Protein AF-A0A7R9XXI9-F1 (afdb_monomer_lite)

Organism: NCBI:txid156133

Radius of gyration: 21.26 Å; chains: 1; bounding box: 36×36×92 Å

Foldseek 3Di:
DDDDDPDPDDPPVPPDCPPDWDDQPNQTFDLNNWDDDPVCSVVLVVVLVVLQVVLVVLVLVVQVVVCVVVPDDDRDDPPDPDDDDDPPPPPVPPSFAEEEQAACTLVPSVLSCVPRNVGQAYEYEHQDPSRLVSNVVSNCVSQVVDDRYDGYHD

InterPro domains:
  IPR002905 tRNA methyltransferase, Trm1 [PF02005] (27-139)
  IPR002905 tRNA methyltransferase, Trm1 [PS51626] (20-154)
  IPR002905 tRNA methyltransferase, Trm1 [PTHR10631] (24-142)
  IPR029063 S-adenosyl-L-methionine-dependent methyltransferase superfamily [G3DSA:3.40.50.150] (10-152)
  IPR029063 S-adenosyl-L-methionine-dependent methyltransferase superfamily [SSF53335] (21-144)

Secondary structure (DSSP, 8-state):
---PPPP---------TT---EEETTEEE--TTS---GGGHHHHHHHHHHHHHHHHHHHHHHHHHHHHHTT-PPPPPP--S----------TTS-PPEEEETT-TTSHHHHHHHHTS--SEEEEEES-HHHHHHHHHHHHHH-TT-SSEEEEE-

pLDDT: mean 78.66, std 22.14, range [32.72, 97.94]

Structure (mmCIF, N/CA/C/O backbone):
data_AF-A0A7R9XXI9-F1
#
_entry.id   AF-A0A7R9XXI9-F1
#
loop_
_atom_site.group_PDB
_atom_site.id
_atom_site.type_symbol
_atom_site.label_atom_id
_atom_site.label_alt_id
_atom_site.label_comp_id
_atom_site.label_asym_id
_atom_site.label_entity_id
_atom_site.label_seq_id
_atom_site.pdbx_PDB_ins_code
_atom_site.Cartn_x
_atom_site.Cartn_y
_atom_site.Cartn_z
_atom_site.occupancy
_atom_site.B_iso_or_equiv
_atom_site.auth_seq_id
_atom_site.auth_comp_id
_atom_site.auth_asym_id
_atom_site.auth_atom_id
_atom_site.pdbx_PDB_model_num
ATOM 1 N N . ARG A 1 1 ? -1.703 -9.755 -59.748 1.00 41.91 1 ARG A N 1
ATOM 2 C CA . ARG A 1 1 ? -1.420 -8.540 -58.946 1.00 41.91 1 ARG A CA 1
ATOM 3 C C . ARG A 1 1 ? -1.856 -8.834 -57.518 1.00 41.91 1 ARG A C 1
ATOM 5 O O . ARG A 1 1 ? -3.013 -8.633 -57.190 1.00 41.91 1 ARG A O 1
ATOM 12 N N . GLY A 1 2 ? -0.966 -9.460 -56.747 1.00 39.59 2 GLY A N 1
ATOM 13 C CA . GLY A 1 2 ? -1.202 -9.795 -55.345 1.00 39.59 2 GLY A CA 1
ATOM 14 C C . GLY A 1 2 ? -0.785 -8.620 -54.474 1.00 39.59 2 GLY A C 1
ATOM 15 O O . GLY A 1 2 ? 0.357 -8.177 -54.566 1.00 39.59 2 GLY A O 1
ATOM 16 N N . ALA A 1 3 ? -1.717 -8.096 -53.686 1.00 39.25 3 ALA A N 1
ATOM 17 C CA . ALA A 1 3 ? -1.403 -7.190 -52.596 1.00 39.25 3 ALA A CA 1
ATOM 18 C C . ALA A 1 3 ? -1.061 -8.055 -51.379 1.00 39.25 3 ALA A C 1
ATOM 20 O O . ALA A 1 3 ? -1.919 -8.766 -50.860 1.00 39.25 3 ALA A O 1
ATOM 21 N N . ALA A 1 4 ? 0.208 -8.045 -50.979 1.00 38.47 4 ALA A N 1
ATOM 22 C CA . ALA A 1 4 ? 0.638 -8.625 -49.719 1.00 38.47 4 ALA A CA 1
ATOM 23 C C . ALA A 1 4 ? 0.122 -7.741 -48.572 1.00 38.47 4 ALA A C 1
ATOM 25 O O . ALA A 1 4 ? 0.420 -6.547 -48.528 1.00 38.47 4 ALA A O 1
ATOM 26 N N . GLN A 1 5 ? -0.656 -8.320 -47.657 1.00 45.00 5 GLN A N 1
ATOM 27 C CA . GLN A 1 5 ? -0.871 -7.743 -46.330 1.00 45.00 5 GLN A CA 1
ATOM 28 C C . GLN A 1 5 ? 0.461 -7.783 -45.566 1.00 45.00 5 GLN A C 1
ATOM 30 O O . GLN A 1 5 ? 1.088 -8.847 -45.543 1.00 45.00 5 GLN A O 1
ATOM 35 N N . PRO A 1 6 ? 0.912 -6.695 -44.919 1.00 40.03 6 PRO A N 1
ATOM 36 C CA . PRO A 1 6 ? 1.985 -6.817 -43.952 1.00 40.03 6 PRO A CA 1
ATOM 37 C C . PRO A 1 6 ? 1.437 -7.499 -42.693 1.00 40.03 6 PRO A C 1
ATOM 39 O O . PRO A 1 6 ? 0.330 -7.213 -42.233 1.00 40.03 6 PRO A O 1
ATOM 42 N N . ALA A 1 7 ? 2.220 -8.445 -42.180 1.00 36.59 7 ALA A N 1
ATOM 43 C CA . ALA A 1 7 ? 1.948 -9.172 -40.954 1.00 36.59 7 ALA A CA 1
ATOM 44 C C . ALA A 1 7 ? 1.738 -8.201 -39.784 1.00 36.59 7 ALA A C 1
ATOM 46 O O . ALA A 1 7 ? 2.490 -7.241 -39.624 1.00 36.59 7 ALA A O 1
ATOM 47 N N . ALA A 1 8 ? 0.726 -8.480 -38.962 1.00 39.69 8 ALA A N 1
ATOM 48 C CA . ALA A 1 8 ? 0.519 -7.826 -37.681 1.00 39.69 8 ALA A CA 1
ATOM 49 C C . ALA A 1 8 ? 1.742 -8.084 -36.786 1.00 39.69 8 ALA A C 1
ATOM 51 O O . ALA A 1 8 ? 1.874 -9.149 -36.184 1.00 39.69 8 ALA A O 1
ATOM 52 N N . SER A 1 9 ? 2.667 -7.126 -36.743 1.00 36.28 9 SER A N 1
ATOM 53 C CA . SER A 1 9 ? 3.735 -7.097 -35.753 1.00 36.28 9 SER A CA 1
ATOM 54 C C . SER A 1 9 ? 3.125 -6.745 -34.402 1.00 36.28 9 SER A C 1
ATOM 56 O O . SER A 1 9 ? 2.384 -5.769 -34.287 1.00 36.28 9 SER A O 1
ATOM 58 N N . ALA A 1 10 ? 3.435 -7.561 -33.401 1.00 37.12 10 ALA A N 1
ATOM 59 C CA . ALA A 1 10 ? 3.047 -7.384 -32.016 1.00 37.12 10 ALA A CA 1
ATOM 60 C C . ALA A 1 10 ? 3.285 -5.943 -31.535 1.00 37.12 10 ALA A C 1
ATOM 62 O O . ALA A 1 10 ? 4.420 -5.481 -31.460 1.00 37.12 10 ALA A O 1
ATOM 63 N N . VAL A 1 11 ? 2.203 -5.263 -31.166 1.00 36.06 11 VAL A N 1
ATOM 64 C CA . VAL A 1 11 ? 2.237 -4.125 -30.245 1.00 36.06 11 VAL A CA 1
ATOM 65 C C . VAL A 1 11 ? 2.487 -4.698 -28.853 1.00 36.06 11 VAL A C 1
ATOM 67 O O . VAL A 1 11 ? 1.566 -5.058 -28.125 1.00 36.06 11 VAL A O 1
ATOM 70 N N . MET A 1 12 ? 3.762 -4.887 -28.527 1.00 32.88 12 MET A N 1
ATOM 71 C CA . MET A 1 12 ? 4.203 -4.829 -27.143 1.00 32.88 12 MET A CA 1
ATOM 72 C C . MET A 1 12 ? 4.489 -3.360 -26.862 1.00 32.88 12 MET A C 1
ATOM 74 O O . MET A 1 12 ? 5.502 -2.840 -27.319 1.00 32.88 12 MET A O 1
ATOM 78 N N . ASP A 1 13 ? 3.582 -2.692 -26.152 1.00 32.72 13 ASP A N 1
ATOM 79 C CA . ASP A 1 13 ? 3.843 -1.373 -25.574 1.00 32.72 13 ASP A CA 1
ATOM 80 C C . ASP A 1 13 ? 4.879 -1.536 -24.453 1.00 32.72 13 ASP A C 1
ATOM 82 O O . ASP A 1 13 ? 4.554 -1.665 -23.271 1.00 32.72 13 ASP A O 1
ATOM 86 N N . ALA A 1 14 ? 6.142 -1.616 -24.861 1.00 40.28 14 ALA A N 1
ATOM 87 C CA . ALA A 1 14 ? 7.324 -1.583 -24.020 1.00 40.28 14 ALA A CA 1
ATOM 88 C C . ALA A 1 14 ? 7.858 -0.145 -23.973 1.00 40.28 14 ALA A C 1
ATOM 90 O O . ALA A 1 14 ? 8.959 0.123 -24.424 1.00 40.28 14 ALA A O 1
ATOM 91 N N . GLU A 1 15 ? 7.070 0.795 -23.457 1.00 42.09 15 GLU A N 1
ATOM 92 C CA . GLU A 1 15 ? 7.468 2.206 -23.358 1.00 42.09 15 GLU A CA 1
ATOM 93 C C . GLU A 1 15 ? 7.108 2.736 -21.963 1.00 42.09 15 GLU A C 1
ATOM 95 O O . GLU A 1 15 ? 6.096 3.406 -21.799 1.00 42.09 15 GLU A O 1
ATOM 100 N N . ASP A 1 16 ? 7.892 2.341 -20.947 1.00 45.78 16 ASP A N 1
ATOM 101 C CA . ASP A 1 16 ? 8.186 3.166 -19.748 1.00 45.78 16 ASP A CA 1
ATOM 102 C C . ASP A 1 16 ? 9.323 2.578 -18.875 1.00 45.78 16 ASP A C 1
ATOM 104 O O . ASP A 1 16 ? 9.39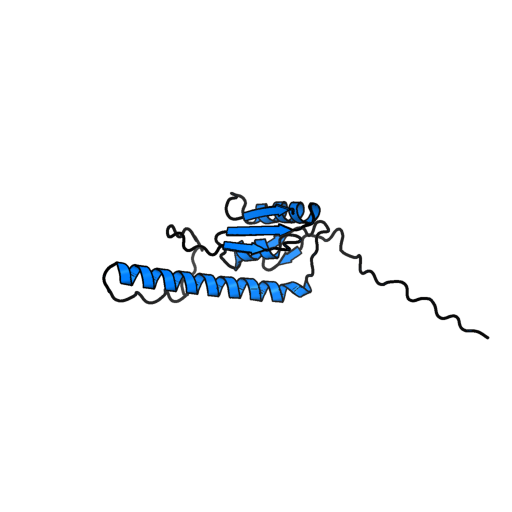1 2.791 -17.664 1.00 45.78 16 ASP A O 1
ATOM 108 N N . ALA A 1 17 ? 10.227 1.776 -19.448 1.00 41.75 17 ALA A N 1
ATOM 109 C CA . ALA A 1 17 ? 11.367 1.227 -18.710 1.00 41.75 17 ALA A CA 1
ATOM 110 C C . ALA A 1 17 ? 12.470 2.298 -18.600 1.00 41.75 17 ALA A C 1
ATOM 112 O O . ALA A 1 17 ? 13.448 2.283 -19.340 1.00 41.75 17 ALA A O 1
ATOM 113 N N . GLY A 1 18 ? 12.256 3.275 -17.717 1.00 48.00 18 GLY A N 1
ATOM 114 C CA . GLY A 1 18 ? 13.143 4.429 -17.500 1.00 48.00 18 GLY A CA 1
ATOM 115 C C . GLY A 1 18 ? 12.403 5.745 -17.226 1.00 48.00 18 GLY A C 1
ATOM 116 O O . GLY A 1 18 ? 12.928 6.818 -17.516 1.00 48.00 18 GLY A O 1
ATOM 117 N N . THR A 1 19 ? 11.151 5.658 -16.765 1.00 58.16 19 THR A N 1
ATOM 118 C CA . THR A 1 19 ? 10.223 6.757 -16.462 1.00 58.16 19 THR A CA 1
ATOM 119 C C . THR A 1 19 ? 10.778 7.764 -15.453 1.00 58.16 19 THR A C 1
ATOM 121 O O . THR A 1 19 ? 11.163 7.334 -14.371 1.00 58.16 19 THR A O 1
ATOM 124 N N . ALA A 1 20 ? 10.784 9.075 -15.713 1.00 67.88 20 ALA A N 1
ATOM 125 C CA . ALA A 1 20 ? 10.869 10.088 -14.654 1.00 67.88 20 ALA A CA 1
ATOM 126 C C . ALA A 1 20 ? 9.966 9.721 -13.448 1.00 67.88 20 ALA A C 1
ATOM 128 O O . ALA A 1 20 ? 8.908 9.117 -13.654 1.00 67.88 20 ALA A O 1
ATOM 129 N N . PRO A 1 21 ? 10.338 10.092 -12.206 1.00 85.00 21 PRO A N 1
ATOM 130 C CA . PRO A 1 21 ? 9.582 9.700 -11.022 1.00 85.00 21 PRO A CA 1
ATOM 131 C C . PRO A 1 21 ? 8.108 10.096 -11.157 1.00 85.00 21 PRO A C 1
ATOM 133 O O . PRO A 1 21 ? 7.777 11.217 -11.554 1.00 85.00 21 PRO A O 1
ATOM 136 N N . ALA A 1 22 ? 7.220 9.160 -10.837 1.00 89.50 22 ALA A N 1
ATOM 137 C CA . ALA A 1 22 ? 5.788 9.394 -10.852 1.00 89.50 22 ALA A CA 1
ATOM 138 C C . ALA A 1 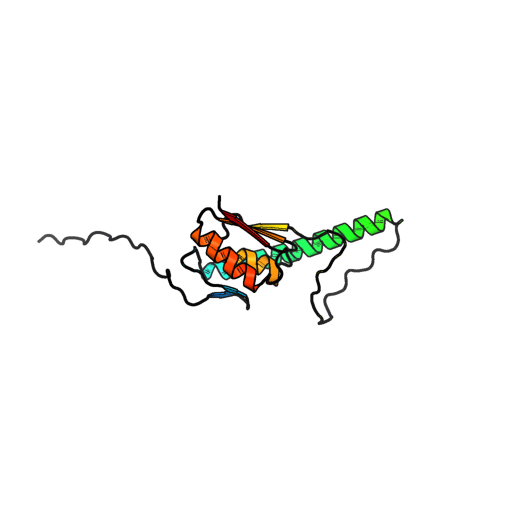22 ? 5.384 10.169 -9.592 1.00 89.50 22 ALA A C 1
ATOM 140 O O . ALA A 1 22 ? 5.852 9.868 -8.497 1.00 89.50 22 ALA A O 1
ATOM 141 N N . ASP A 1 23 ? 4.490 11.145 -9.745 1.00 93.44 23 ASP A N 1
ATOM 142 C CA . ASP A 1 23 ? 3.839 11.841 -8.632 1.00 93.44 23 ASP A CA 1
ATOM 143 C C . ASP A 1 23 ? 2.360 11.466 -8.605 1.00 93.44 23 ASP A C 1
ATOM 145 O O . ASP A 1 23 ? 1.616 11.690 -9.572 1.00 93.44 23 ASP A O 1
ATOM 149 N N . GLU A 1 24 ? 1.932 10.914 -7.473 1.00 92.88 24 GLU A N 1
ATOM 150 C CA . GLU A 1 24 ? 0.528 10.733 -7.165 1.00 92.88 24 GLU A CA 1
ATOM 151 C C . GLU A 1 24 ? 0.136 11.431 -5.874 1.00 92.88 24 GLU A C 1
ATOM 153 O O . GLU A 1 24 ? 0.389 10.932 -4.780 1.00 92.88 24 GLU A O 1
ATOM 158 N N . ARG A 1 25 ? -0.585 12.551 -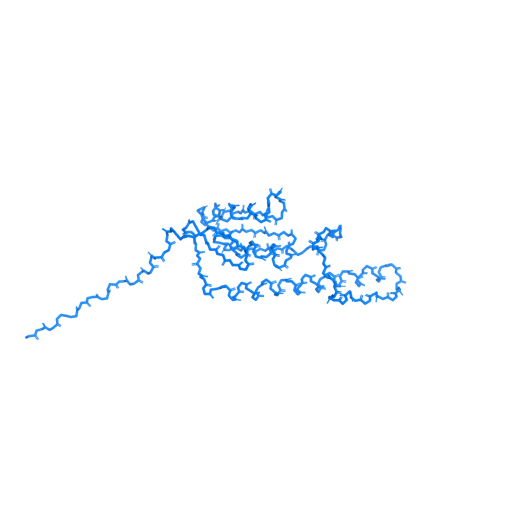6.009 1.00 92.56 25 ARG A N 1
ATOM 159 C CA . ARG A 1 25 ? -1.156 13.293 -4.871 1.00 92.56 25 ARG A CA 1
ATOM 160 C C . ARG A 1 25 ? -0.084 13.729 -3.856 1.00 92.56 25 ARG A C 1
ATOM 162 O O . ARG A 1 25 ? -0.372 13.817 -2.664 1.00 92.56 25 ARG A O 1
ATOM 169 N N . GLY A 1 26 ? 1.128 14.027 -4.330 1.00 92.00 26 GLY A N 1
ATOM 170 C CA . GLY A 1 26 ? 2.266 14.420 -3.501 1.00 92.00 26 GLY A CA 1
ATOM 171 C C . GLY A 1 26 ? 3.115 13.248 -3.002 1.00 92.00 26 GLY A C 1
ATOM 172 O O . GLY A 1 26 ? 4.098 13.482 -2.303 1.00 92.00 26 GLY A O 1
ATOM 173 N N . VAL A 1 27 ? 2.770 12.002 -3.351 1.00 93.31 27 VAL A N 1
ATOM 174 C CA . VAL A 1 27 ? 3.637 10.833 -3.152 1.00 93.31 27 VAL A CA 1
ATOM 175 C C . VAL A 1 27 ? 4.448 10.624 -4.422 1.00 93.31 27 VAL A C 1
ATOM 177 O O . VAL A 1 27 ? 3.905 10.225 -5.453 1.00 93.31 27 VAL A O 1
ATOM 180 N N . VAL A 1 28 ? 5.747 10.895 -4.332 1.00 93.50 28 VAL A N 1
ATOM 181 C CA . VAL A 1 28 ? 6.696 10.711 -5.432 1.00 93.50 28 VAL A CA 1
ATOM 182 C C . VAL A 1 28 ? 7.356 9.342 -5.305 1.00 93.50 28 VAL A C 1
ATOM 184 O O . VAL A 1 28 ? 7.823 8.989 -4.224 1.00 93.50 28 VAL A O 1
ATOM 187 N N . PHE A 1 29 ? 7.397 8.573 -6.389 1.00 91.81 29 PHE A N 1
ATOM 188 C CA . PHE A 1 29 ? 8.037 7.258 -6.417 1.00 91.81 29 PHE A CA 1
ATOM 189 C C . PHE A 1 29 ? 8.665 6.958 -7.778 1.00 91.81 29 PHE A C 1
ATOM 191 O O . PHE A 1 29 ? 8.163 7.370 -8.824 1.00 91.81 29 PHE A O 1
ATOM 198 N N . ASP A 1 30 ? 9.765 6.215 -7.760 1.00 92.19 30 ASP A N 1
ATOM 199 C CA . ASP A 1 30 ? 10.429 5.725 -8.963 1.00 92.19 30 ASP A CA 1
ATOM 200 C C . ASP A 1 30 ? 9.765 4.421 -9.425 1.00 92.19 30 ASP A C 1
ATOM 202 O O . ASP A 1 30 ? 9.559 3.498 -8.632 1.00 92.19 30 ASP A O 1
ATOM 206 N N . THR A 1 31 ? 9.395 4.328 -10.701 1.00 88.69 31 THR A N 1
ATOM 207 C CA . THR A 1 31 ? 8.863 3.074 -11.243 1.00 88.69 31 THR A CA 1
ATOM 208 C C . THR A 1 31 ? 9.966 2.036 -11.387 1.00 88.69 31 THR A C 1
ATOM 210 O O . THR A 1 31 ? 9.670 0.855 -11.249 1.00 88.69 31 THR A O 1
ATOM 213 N N . ALA A 1 32 ? 11.221 2.450 -11.607 1.00 85.69 32 ALA A N 1
ATOM 214 C CA . ALA A 1 32 ? 12.411 1.607 -11.720 1.00 85.69 32 ALA A CA 1
ATOM 215 C C . ALA A 1 32 ? 12.209 0.365 -12.617 1.00 85.69 32 ALA A C 1
ATOM 217 O O . ALA A 1 32 ? 12.733 -0.714 -12.349 1.00 85.69 32 ALA A O 1
ATOM 218 N N . GLY A 1 33 ? 11.397 0.501 -13.673 1.00 81.50 33 GLY A N 1
ATOM 219 C CA . GLY A 1 33 ? 11.023 -0.597 -14.574 1.00 81.50 33 GLY A CA 1
ATOM 220 C C . GLY A 1 33 ? 10.024 -1.614 -13.997 1.00 81.50 33 GLY A C 1
ATOM 221 O O . GLY A 1 33 ? 9.624 -2.538 -14.705 1.00 81.50 33 GLY A O 1
ATOM 222 N N . ALA A 1 34 ? 9.586 -1.455 -12.747 1.00 87.69 34 ALA A N 1
ATOM 223 C CA . ALA A 1 34 ? 8.486 -2.208 -12.159 1.00 87.69 34 ALA A CA 1
ATOM 224 C C . ALA A 1 34 ? 7.130 -1.750 -12.723 1.00 87.69 34 ALA A C 1
ATOM 226 O O . ALA A 1 34 ? 6.964 -0.628 -13.204 1.00 87.69 34 ALA A O 1
ATOM 227 N N . PHE A 1 35 ? 6.129 -2.631 -12.646 1.00 84.06 35 PHE A N 1
ATOM 228 C CA . PHE A 1 35 ? 4.809 -2.376 -13.217 1.00 84.06 35 PHE A CA 1
ATOM 229 C C . PHE A 1 35 ? 4.157 -1.113 -12.631 1.00 84.06 35 PHE A C 1
ATOM 231 O O . PHE A 1 35 ? 3.876 -1.031 -11.432 1.00 84.06 35 PHE A O 1
ATOM 238 N N . TYR A 1 36 ? 3.843 -0.160 -13.508 1.00 88.69 36 TYR A N 1
ATOM 239 C CA . TYR A 1 36 ? 3.119 1.061 -13.186 1.00 88.69 36 TYR A CA 1
ATOM 240 C C . TYR A 1 36 ? 2.173 1.451 -14.331 1.00 88.69 36 TYR A C 1
ATOM 242 O O . TYR A 1 36 ? 2.495 1.317 -15.508 1.00 88.69 36 TYR A O 1
ATOM 250 N N . ARG A 1 37 ? 0.972 1.924 -13.979 1.00 91.06 37 ARG A N 1
ATOM 251 C CA . ARG A 1 37 ? -0.033 2.461 -14.911 1.00 91.06 37 ARG A CA 1
ATOM 252 C C . ARG A 1 37 ? -0.633 3.714 -14.289 1.00 91.06 37 ARG A C 1
ATOM 254 O O . ARG A 1 37 ? -1.241 3.625 -13.211 1.00 91.06 37 ARG A O 1
ATOM 261 N N . ARG A 1 38 ? -0.485 4.866 -14.942 1.00 90.75 38 ARG A N 1
ATOM 262 C CA . ARG A 1 38 ? -0.970 6.157 -14.428 1.00 90.75 38 ARG A CA 1
ATOM 263 C C . ARG A 1 38 ? -2.492 6.206 -14.358 1.00 90.75 38 ARG A C 1
ATOM 265 O O . ARG A 1 38 ? -3.056 6.717 -13.399 1.00 90.75 38 ARG A O 1
ATOM 272 N N . GLU A 1 39 ? -3.163 5.583 -15.316 1.00 92.62 39 GLU A N 1
ATOM 273 C CA . GLU A 1 39 ? -4.623 5.519 -15.438 1.00 92.62 39 GLU A CA 1
ATOM 274 C C . GLU A 1 39 ? -5.262 4.833 -14.224 1.00 92.62 39 GLU A C 1
ATOM 276 O O . GLU A 1 39 ? -6.389 5.132 -13.837 1.00 92.62 39 GLU A O 1
ATOM 281 N N . SER A 1 40 ? -4.513 3.941 -13.568 1.00 92.00 40 SER A N 1
ATOM 282 C CA . SER A 1 40 ? -4.950 3.263 -12.347 1.00 92.00 40 SER A CA 1
ATOM 283 C C . SER A 1 40 ? -4.932 4.163 -11.100 1.00 92.00 40 SER A C 1
ATOM 285 O O . SER A 1 40 ? -5.333 3.704 -10.030 1.00 92.00 40 SER A O 1
ATOM 287 N N . MET A 1 41 ? -4.516 5.434 -11.202 1.00 92.62 41 MET A N 1
ATOM 288 C CA . MET A 1 41 ? -4.470 6.385 -10.081 1.00 92.62 41 MET A CA 1
ATOM 289 C C . MET A 1 41 ? -5.839 6.533 -9.412 1.00 92.62 41 MET A C 1
ATOM 291 O O . MET A 1 41 ? -5.925 6.500 -8.188 1.00 92.62 41 MET A O 1
ATOM 295 N N . TYR A 1 42 ? -6.921 6.606 -10.192 1.00 94.94 42 TYR A N 1
ATOM 296 C CA . TYR A 1 42 ? -8.278 6.711 -9.647 1.00 94.94 42 TYR A CA 1
ATOM 297 C C . TYR A 1 42 ? -8.679 5.479 -8.824 1.00 94.94 42 TYR A C 1
ATOM 299 O O . TYR A 1 42 ? -9.308 5.607 -7.775 1.00 94.94 42 TYR A O 1
ATOM 307 N N . GLY A 1 43 ? -8.263 4.283 -9.254 1.00 95.81 43 GLY A N 1
ATOM 308 C CA . GLY A 1 43 ? -8.461 3.057 -8.478 1.00 95.81 43 GLY A CA 1
ATOM 309 C C . GLY A 1 43 ? -7.713 3.102 -7.143 1.00 95.81 43 GLY A C 1
ATOM 310 O O . GLY A 1 43 ? -8.240 2.678 -6.116 1.00 95.81 43 GLY A O 1
ATOM 311 N N . ARG A 1 44 ? -6.513 3.693 -7.129 1.00 95.31 44 ARG A N 1
ATOM 312 C CA . ARG A 1 44 ? -5.730 3.905 -5.903 1.00 95.31 44 ARG A CA 1
ATOM 313 C C . ARG A 1 44 ? -6.317 4.999 -5.008 1.00 95.31 44 ARG A C 1
ATOM 315 O O . ARG A 1 44 ? -6.215 4.887 -3.785 1.00 95.31 44 ARG A O 1
ATOM 322 N N . ASP A 1 45 ? -6.926 6.038 -5.583 1.00 96.00 45 ASP A N 1
ATOM 323 C CA . ASP A 1 45 ? -7.716 7.059 -4.869 1.00 96.00 45 ASP A CA 1
ATOM 324 C C . ASP A 1 45 ? -8.876 6.419 -4.121 1.00 96.00 45 ASP A C 1
ATOM 326 O O . ASP A 1 45 ? -8.988 6.599 -2.906 1.00 96.00 45 ASP A O 1
ATOM 330 N N . LEU A 1 46 ? -9.657 5.587 -4.807 1.00 97.81 46 LEU A N 1
ATOM 331 C CA . LEU A 1 46 ? -10.750 4.866 -4.174 1.00 97.81 46 LEU A CA 1
ATOM 332 C C . LEU A 1 46 ? -10.246 3.923 -3.074 1.00 97.81 46 LEU A C 1
ATOM 334 O O . LEU A 1 46 ? -10.768 3.961 -1.966 1.00 97.81 46 LEU A O 1
ATOM 338 N N . ALA A 1 47 ? -9.195 3.140 -3.334 1.00 96.56 47 ALA A N 1
ATOM 339 C CA . ALA A 1 47 ? -8.649 2.209 -2.347 1.00 96.56 47 ALA A CA 1
ATOM 340 C C . ALA A 1 47 ? -8.150 2.917 -1.073 1.00 96.56 47 ALA A C 1
ATOM 342 O O . ALA A 1 47 ? -8.423 2.457 0.035 1.00 96.56 47 ALA A O 1
ATOM 343 N N . ALA A 1 48 ? -7.462 4.057 -1.212 1.00 96.06 48 ALA A N 1
ATOM 344 C CA . ALA A 1 48 ? -7.008 4.845 -0.067 1.00 96.06 48 ALA A CA 1
ATOM 345 C C . ALA A 1 48 ? -8.185 5.433 0.730 1.00 96.06 48 ALA A C 1
ATOM 347 O O . ALA A 1 48 ? -8.181 5.373 1.959 1.00 96.06 48 ALA A O 1
ATOM 348 N N . LEU A 1 49 ? -9.214 5.948 0.048 1.00 97.25 49 LEU A N 1
ATOM 349 C CA . LEU A 1 49 ? -10.416 6.459 0.707 1.00 97.25 49 LEU A CA 1
ATOM 350 C C . LEU A 1 49 ? -11.175 5.348 1.446 1.00 97.25 49 LEU A C 1
ATOM 352 O O . LEU A 1 49 ? -11.545 5.524 2.605 1.00 97.25 49 LEU A O 1
ATOM 356 N N . THR A 1 50 ? -11.369 4.192 0.808 1.00 97.75 50 THR A N 1
ATOM 357 C CA . THR A 1 50 ? -12.024 3.031 1.425 1.00 97.75 50 THR A CA 1
ATOM 358 C C . THR A 1 50 ? -11.261 2.556 2.656 1.00 97.75 50 THR A C 1
ATOM 360 O O . THR A 1 50 ? -11.873 2.296 3.690 1.00 97.75 50 THR A O 1
ATOM 363 N N . LEU A 1 51 ? -9.930 2.493 2.581 1.00 96.56 51 LEU A N 1
ATOM 364 C CA . LEU A 1 51 ? -9.094 2.152 3.727 1.00 96.56 51 LEU A CA 1
ATOM 365 C C . LEU A 1 51 ? -9.267 3.155 4.872 1.00 96.56 51 LEU A C 1
ATOM 367 O O . LEU A 1 51 ? -9.407 2.742 6.023 1.00 96.56 51 LEU A O 1
ATOM 371 N N . ARG A 1 52 ? -9.323 4.455 4.564 1.00 95.56 52 ARG A N 1
ATOM 372 C CA . ARG A 1 52 ? -9.526 5.491 5.576 1.00 95.56 52 ARG A CA 1
ATOM 373 C C . ARG A 1 52 ? -10.878 5.353 6.274 1.00 95.56 52 ARG A C 1
ATOM 375 O O . ARG A 1 52 ? -10.930 5.346 7.500 1.00 95.56 52 ARG A O 1
ATOM 382 N N . MET A 1 53 ? -11.951 5.175 5.504 1.00 96.00 53 MET A N 1
ATOM 383 C CA . MET A 1 53 ? -13.288 4.925 6.051 1.00 96.00 53 MET A CA 1
ATOM 384 C C . MET A 1 53 ? -13.301 3.674 6.935 1.00 96.00 53 MET A C 1
ATOM 386 O O . MET A 1 53 ? -13.831 3.706 8.042 1.00 96.00 53 MET A O 1
ATOM 390 N N . HIS A 1 54 ? -12.662 2.591 6.483 1.00 93.94 54 HIS A N 1
ATOM 391 C CA . HIS A 1 54 ? -12.561 1.353 7.250 1.00 93.94 54 HIS A CA 1
ATOM 392 C C . HIS A 1 54 ? -11.806 1.546 8.573 1.00 93.94 54 HIS A C 1
ATOM 394 O O . HIS A 1 54 ? -12.244 1.056 9.615 1.00 93.94 54 HIS A O 1
ATOM 400 N N . ALA A 1 55 ? -10.688 2.275 8.554 1.00 89.25 55 ALA A N 1
ATOM 401 C CA . ALA A 1 55 ? -9.930 2.593 9.758 1.00 89.25 55 ALA A CA 1
ATOM 402 C C . ALA A 1 55 ? -10.765 3.419 10.752 1.00 89.25 55 ALA A C 1
ATOM 404 O O . ALA A 1 55 ? -10.804 3.091 11.940 1.00 89.25 55 ALA A O 1
ATOM 405 N N . ASP A 1 56 ? -11.496 4.426 10.267 1.00 89.81 56 ASP A N 1
ATOM 406 C CA . ASP A 1 56 ? -12.370 5.264 11.092 1.00 89.81 56 ASP A CA 1
ATOM 407 C C . ASP A 1 56 ? -13.523 4.449 11.711 1.00 89.81 56 ASP A C 1
ATOM 409 O O . ASP A 1 56 ? -13.828 4.591 12.903 1.00 89.81 56 ASP A O 1
ATOM 413 N N . GLU A 1 57 ? -14.129 3.541 10.938 1.00 91.69 57 GLU A N 1
ATOM 414 C CA . GLU A 1 57 ? -15.163 2.619 11.417 1.00 91.69 57 GLU A CA 1
ATOM 415 C C . GLU A 1 57 ? -14.634 1.662 12.489 1.00 91.69 57 GLU A C 1
ATOM 417 O O . GLU A 1 57 ? -15.268 1.512 13.540 1.00 91.69 57 GLU A O 1
ATOM 422 N N . ARG A 1 58 ? -13.457 1.053 12.281 1.00 88.81 58 ARG A N 1
ATOM 423 C CA . ARG A 1 58 ? -12.840 0.171 13.285 1.00 88.81 58 ARG A CA 1
ATOM 424 C C . ARG A 1 58 ? -12.493 0.921 14.560 1.00 88.81 58 ARG A C 1
ATOM 426 O O . ARG A 1 58 ? -12.796 0.431 15.646 1.00 88.81 58 ARG A O 1
ATOM 433 N N . ALA A 1 59 ? -11.933 2.122 14.444 1.00 86.50 59 ALA A N 1
ATOM 434 C CA . ALA A 1 59 ? -11.613 2.950 15.598 1.00 86.50 59 ALA A CA 1
ATOM 435 C C . ALA A 1 59 ? -12.880 3.334 16.383 1.00 86.50 59 ALA A C 1
ATOM 437 O O . ALA A 1 59 ? -12.885 3.312 17.615 1.00 86.50 59 ALA A O 1
ATOM 438 N N . ARG A 1 60 ? -13.988 3.644 15.694 1.00 86.19 60 ARG A N 1
ATOM 439 C CA . ARG A 1 60 ? -15.286 3.897 16.339 1.00 86.19 60 ARG A CA 1
ATOM 440 C C . ARG A 1 60 ? -15.816 2.654 17.051 1.00 86.19 60 ARG A C 1
ATOM 442 O O . ARG A 1 60 ? -16.269 2.764 18.188 1.00 86.19 60 ARG A O 1
ATOM 449 N N . ALA A 1 61 ? -15.753 1.490 16.409 1.00 86.06 61 ALA A N 1
ATOM 450 C CA . ALA A 1 61 ? -16.186 0.233 17.009 1.00 86.06 61 ALA A CA 1
ATOM 451 C C . ALA A 1 61 ? -15.372 -0.109 18.268 1.00 86.06 61 ALA A C 1
ATOM 453 O O . ALA A 1 61 ? -15.964 -0.467 19.286 1.00 86.06 61 ALA A O 1
ATOM 454 N N . ALA A 1 62 ? -14.048 0.081 18.228 1.00 84.69 62 ALA A N 1
ATOM 455 C CA . ALA A 1 62 ? -13.162 -0.121 19.372 1.00 84.69 62 ALA A CA 1
ATOM 456 C C . ALA A 1 62 ? -13.523 0.803 20.545 1.00 84.69 62 ALA A C 1
ATOM 458 O O . ALA A 1 62 ? -13.722 0.322 21.656 1.00 84.69 62 ALA A O 1
ATOM 459 N N . ARG A 1 63 ? -13.736 2.106 20.299 1.00 84.12 63 ARG A N 1
ATOM 460 C CA . ARG A 1 63 ? -14.180 3.052 21.344 1.00 84.12 63 ARG A CA 1
ATOM 461 C C . ARG A 1 63 ? -15.509 2.646 21.980 1.00 84.12 63 ARG A C 1
ATOM 463 O O . ARG A 1 63 ? -15.642 2.679 23.199 1.00 84.12 63 ARG A O 1
ATOM 470 N N . CYS A 1 64 ? -16.486 2.227 21.174 1.00 75.69 64 CYS A N 1
ATOM 471 C CA . CYS A 1 64 ? -17.767 1.738 21.685 1.00 75.69 64 CYS A CA 1
ATOM 472 C C . CYS A 1 64 ? -17.630 0.433 22.487 1.00 75.69 64 CYS A C 1
ATOM 474 O O . CYS A 1 64 ? -18.461 0.165 23.351 1.00 75.69 64 CYS A O 1
ATOM 476 N N . ALA A 1 65 ? -16.643 -0.411 22.178 1.00 80.00 65 ALA A N 1
ATOM 477 C CA . ALA A 1 65 ? -16.364 -1.617 22.949 1.00 80.00 65 ALA A CA 1
ATOM 478 C C . ALA A 1 65 ? -15.733 -1.264 24.305 1.00 80.00 65 ALA A C 1
ATOM 480 O O . ALA A 1 65 ? -16.230 -1.720 25.332 1.00 80.00 65 ALA A O 1
ATOM 481 N N . SER A 1 66 ? -14.730 -0.381 24.323 1.00 77.31 66 SER A N 1
ATOM 482 C CA . SER A 1 66 ? -14.093 0.088 25.559 1.00 77.31 66 SER A CA 1
ATOM 483 C C . SER A 1 66 ? -15.080 0.811 26.482 1.00 77.31 66 SER A C 1
ATOM 485 O O . SER A 1 66 ? -15.153 0.494 27.662 1.00 77.31 66 SER A O 1
ATOM 487 N N . ALA A 1 67 ? -15.934 1.697 25.952 1.00 77.81 67 ALA A N 1
ATOM 488 C CA . ALA A 1 67 ? -16.953 2.395 26.749 1.00 77.81 67 ALA A CA 1
ATOM 489 C C . ALA A 1 67 ? -17.985 1.445 27.392 1.00 77.81 67 ALA A C 1
ATOM 491 O O . ALA A 1 67 ? -18.519 1.725 28.466 1.00 77.81 67 ALA A O 1
ATOM 492 N N . ARG A 1 68 ? -18.267 0.300 26.753 1.00 74.00 68 ARG A N 1
ATOM 493 C CA . ARG A 1 68 ? -19.120 -0.747 27.338 1.00 74.00 68 ARG A CA 1
ATOM 494 C C . ARG A 1 68 ? -18.402 -1.533 28.431 1.00 74.00 68 ARG A C 1
ATOM 496 O O . ARG A 1 68 ? -19.052 -1.910 29.400 1.00 74.00 68 ARG A O 1
ATOM 503 N N . ALA A 1 69 ? -17.101 -1.775 28.278 1.00 75.31 69 ALA A N 1
ATOM 504 C CA . ALA A 1 69 ? -16.293 -2.452 29.289 1.00 75.31 69 ALA A CA 1
ATOM 505 C C . ALA A 1 69 ? -16.148 -1.608 30.571 1.00 75.31 69 ALA A C 1
ATOM 507 O O . ALA A 1 69 ? -16.215 -2.155 31.665 1.00 75.31 69 ALA A O 1
ATOM 508 N N . GLU A 1 70 ? -16.048 -0.283 30.434 1.00 74.69 70 GLU A N 1
ATOM 509 C CA . GLU A 1 70 ? -15.890 0.682 31.538 1.00 74.69 70 GLU A CA 1
ATOM 510 C C . GLU A 1 70 ? -17.218 1.080 32.231 1.00 74.69 70 GLU A C 1
ATOM 512 O O . GLU A 1 70 ? -17.250 2.006 33.037 1.00 74.69 70 GLU A O 1
ATOM 517 N N . GLY A 1 71 ? -18.338 0.398 31.951 1.00 60.91 71 GLY A N 1
ATOM 518 C CA . GLY A 1 71 ? -19.582 0.598 32.708 1.00 60.91 71 GLY A CA 1
ATOM 519 C C . GLY A 1 71 ? -20.514 1.714 32.215 1.00 60.91 71 GLY A C 1
ATOM 520 O O . GLY A 1 71 ? -21.150 2.378 33.027 1.00 60.91 71 GLY A O 1
ATOM 521 N N . GLY A 1 72 ? -20.674 1.878 30.896 1.00 55.94 72 GLY A N 1
ATOM 522 C CA . GLY A 1 72 ? -21.903 2.442 30.313 1.00 55.94 72 GLY A CA 1
ATOM 523 C C . GLY A 1 72 ? -22.159 3.931 30.574 1.00 55.94 72 GLY A C 1
ATOM 524 O O . GLY A 1 72 ? -23.287 4.315 30.871 1.00 55.94 72 GLY A O 1
ATOM 525 N N . GLY A 1 73 ? -21.131 4.770 30.445 1.00 61.59 73 GLY A N 1
ATOM 526 C CA . GLY A 1 73 ? -21.300 6.216 30.275 1.00 61.59 73 GLY A CA 1
ATOM 527 C C . GLY A 1 73 ? -21.631 6.592 28.825 1.00 61.59 73 GLY A C 1
ATOM 528 O O . GLY A 1 73 ? -21.343 5.830 27.900 1.00 61.59 73 GLY A O 1
ATOM 529 N N . ASP A 1 74 ? -22.239 7.766 28.636 1.00 62.69 74 ASP A N 1
ATOM 530 C CA . ASP A 1 74 ? -22.592 8.338 27.329 1.00 62.69 74 ASP A CA 1
ATOM 531 C C . ASP A 1 74 ? -21.387 8.292 26.368 1.00 62.69 74 ASP A C 1
ATOM 533 O O . ASP A 1 74 ? -20.292 8.751 26.705 1.00 62.69 74 ASP A O 1
ATOM 537 N N . VAL A 1 75 ? -21.554 7.675 25.192 1.00 61.03 75 VAL A N 1
ATOM 538 C CA . VAL A 1 75 ? -20.455 7.550 24.223 1.00 61.03 75 VAL A CA 1
ATOM 539 C C . VAL A 1 75 ? -20.206 8.943 23.649 1.00 61.03 75 VAL A C 1
ATOM 541 O O . VAL A 1 75 ? -21.109 9.481 23.004 1.00 61.03 75 VAL A O 1
ATOM 544 N N . PRO A 1 76 ? -19.010 9.538 23.819 1.00 59.06 76 PRO A N 1
ATOM 545 C CA . PRO A 1 76 ? -18.749 10.859 23.275 1.00 59.06 76 PRO A CA 1
ATOM 546 C C . PRO A 1 76 ? -18.952 10.834 21.758 1.00 59.06 76 PRO A C 1
ATOM 548 O O . PRO A 1 76 ? -18.467 9.933 21.061 1.00 59.06 76 PRO A O 1
ATOM 551 N N . ALA A 1 77 ? -19.700 11.819 21.254 1.00 55.03 77 ALA A N 1
ATOM 552 C CA . ALA A 1 77 ? -19.912 12.007 19.826 1.00 55.03 77 ALA A CA 1
ATOM 553 C C . ALA A 1 77 ? -18.556 12.013 19.095 1.00 55.03 77 ALA A C 1
ATOM 555 O O . ALA A 1 77 ? -17.565 12.508 19.647 1.00 55.03 77 ALA A O 1
ATOM 556 N N . PRO A 1 78 ? -18.471 11.456 17.871 1.00 55.25 78 PRO A N 1
ATOM 557 C CA . PRO A 1 78 ? -17.230 11.518 17.114 1.00 55.25 78 PRO A CA 1
ATOM 558 C C . PRO A 1 78 ? -16.795 12.985 16.986 1.00 55.25 78 PRO A C 1
ATOM 560 O O . PRO A 1 78 ? -17.663 13.845 16.800 1.00 55.25 78 PRO A O 1
ATOM 563 N N . PRO A 1 79 ? -15.486 13.294 17.067 1.00 53.00 79 PRO A N 1
ATOM 564 C CA . PRO A 1 79 ? -15.025 14.638 16.770 1.00 53.00 79 PRO A CA 1
ATOM 565 C C . PRO A 1 79 ? -15.464 14.958 15.342 1.00 53.00 79 PRO A C 1
ATOM 567 O O . PRO A 1 79 ? -15.041 14.306 14.385 1.00 53.00 79 PRO A O 1
ATOM 570 N N . VAL A 1 80 ? -16.382 15.914 15.207 1.00 47.88 80 VAL A N 1
ATOM 571 C CA . VAL A 1 80 ? -16.777 16.439 13.904 1.00 47.88 80 VAL A CA 1
ATOM 572 C C . VAL A 1 80 ? -15.516 16.999 13.255 1.00 47.88 80 VAL A C 1
ATOM 574 O O . VAL A 1 80 ? -14.822 17.829 13.841 1.00 47.88 80 VAL A O 1
ATOM 577 N N . ALA A 1 81 ? -15.166 16.460 12.088 1.00 46.88 81 ALA A N 1
ATOM 578 C CA . ALA A 1 81 ? -13.970 16.827 11.346 1.00 46.88 81 ALA A CA 1
ATOM 579 C C . ALA A 1 81 ? -14.027 18.321 10.996 1.00 46.88 81 ALA A C 1
ATOM 581 O O . ALA A 1 81 ? -14.690 18.734 10.049 1.00 46.88 81 ALA A O 1
ATOM 582 N N . GLY A 1 82 ? -13.371 19.131 11.819 1.00 42.66 82 GLY A N 1
ATOM 583 C CA . GLY A 1 82 ? -13.453 20.584 11.771 1.00 42.66 82 GLY A CA 1
ATOM 584 C C . GLY A 1 82 ? -12.395 21.235 12.652 1.00 42.66 82 GLY A C 1
ATOM 585 O O . GLY A 1 82 ? -12.697 22.164 13.386 1.00 42.66 82 GLY A O 1
ATOM 586 N N . ALA A 1 83 ? -11.162 20.730 12.623 1.00 39.16 83 ALA A N 1
ATOM 587 C CA . ALA A 1 83 ? -10.007 21.447 13.149 1.00 39.16 83 ALA A CA 1
ATOM 588 C C . ALA A 1 83 ? -8.752 20.991 12.399 1.00 39.16 83 ALA A C 1
ATOM 590 O O . ALA A 1 83 ? -8.325 19.842 12.487 1.00 39.16 83 ALA A O 1
ATOM 591 N N . SER A 1 84 ? -8.195 21.910 11.615 1.00 55.53 84 SER A N 1
ATOM 592 C CA . SER A 1 84 ? -6.867 21.809 11.021 1.00 55.53 84 SER A CA 1
ATOM 593 C C . SER A 1 84 ? -5.826 21.567 12.118 1.00 55.53 84 SER A C 1
ATOM 595 O O . SER A 1 84 ? -5.690 22.393 13.018 1.00 55.53 84 SER A O 1
ATOM 597 N N . GLY A 1 85 ? -5.072 20.470 12.035 1.00 35.44 85 GLY A N 1
ATOM 598 C CA . GLY A 1 85 ? -3.932 20.230 12.919 1.00 35.44 85 GLY A CA 1
ATOM 599 C C . GLY A 1 85 ? -3.439 18.786 12.891 1.00 35.44 85 GLY A C 1
ATOM 600 O O . GLY A 1 85 ? -4.147 17.892 13.332 1.00 35.44 85 GLY A O 1
ATOM 601 N N . ALA A 1 86 ? -2.231 18.596 12.352 1.00 38.53 86 ALA A N 1
ATOM 602 C CA . ALA A 1 86 ? -1.315 17.461 12.513 1.00 38.53 86 ALA A CA 1
ATOM 603 C C . ALA A 1 86 ? -1.942 16.078 12.785 1.00 38.53 86 ALA A C 1
ATOM 605 O O . ALA A 1 86 ? -2.291 15.730 13.913 1.00 38.53 86 ALA A O 1
ATOM 606 N N . HIS A 1 87 ? -1.970 15.235 11.752 1.00 37.88 87 HIS A N 1
ATOM 607 C CA . HIS A 1 87 ? -2.317 13.823 11.869 1.00 37.88 87 HIS A CA 1
ATOM 608 C C . HIS A 1 87 ? -1.182 13.054 12.568 1.00 37.88 87 HIS A C 1
ATOM 610 O O . HIS A 1 87 ? -0.381 12.380 11.932 1.00 37.88 87 HIS A O 1
ATOM 616 N N . GLN A 1 88 ? -1.074 13.191 13.889 1.00 36.59 88 GLN A N 1
ATOM 617 C CA . GLN A 1 88 ? -0.270 12.287 14.705 1.00 36.59 88 GLN A CA 1
ATOM 618 C C . GLN A 1 88 ? -1.124 11.062 15.034 1.00 36.59 88 GLN A C 1
ATOM 620 O O . GLN A 1 88 ? -1.869 11.039 16.011 1.00 36.59 88 GLN A O 1
ATOM 625 N N . THR A 1 89 ? -1.040 10.036 14.190 1.00 39.38 89 THR A N 1
ATOM 626 C CA . THR A 1 89 ? -1.570 8.699 14.481 1.00 39.38 89 THR A CA 1
ATOM 627 C C . THR A 1 89 ? -0.574 7.937 15.345 1.00 39.38 89 THR A C 1
ATOM 629 O O . THR A 1 89 ? 0.060 6.988 14.896 1.00 39.38 89 THR A O 1
ATOM 632 N N . THR A 1 90 ? -0.419 8.347 16.598 1.00 40.34 90 THR A N 1
ATOM 633 C CA . THR A 1 90 ? 0.111 7.456 17.633 1.00 40.34 90 THR A CA 1
ATOM 634 C C . THR A 1 90 ? -1.056 7.061 18.522 1.00 40.34 90 THR A C 1
ATOM 636 O O . THR A 1 90 ? -1.205 7.552 19.639 1.00 40.34 90 THR A O 1
ATOM 639 N N . SER A 1 91 ? -1.946 6.215 18.002 1.00 41.41 91 SER A N 1
ATOM 640 C CA . SER A 1 91 ? -2.920 5.546 18.860 1.00 41.41 91 SER A CA 1
ATOM 641 C C . SER A 1 91 ? -2.195 4.408 19.567 1.00 41.41 91 SER A C 1
ATOM 643 O O . SER A 1 91 ? -1.897 3.383 18.959 1.00 41.41 91 SER A O 1
ATOM 645 N N . ALA A 1 92 ? -1.914 4.609 20.854 1.00 43.47 92 ALA A N 1
ATOM 646 C CA . ALA A 1 92 ? -1.369 3.604 21.767 1.00 43.47 92 ALA A CA 1
ATOM 647 C C . ALA A 1 92 ? -2.279 2.363 21.925 1.00 43.47 92 ALA A C 1
ATOM 649 O O . ALA A 1 92 ? -1.868 1.366 22.508 1.00 43.47 92 ALA A O 1
ATOM 650 N N . ASP A 1 93 ? -3.488 2.394 21.356 1.00 46.53 93 ASP A N 1
ATOM 651 C CA . ASP A 1 93 ? -4.542 1.400 21.580 1.00 46.53 93 ASP A CA 1
ATOM 652 C C . ASP A 1 93 ? -4.485 0.181 20.640 1.00 46.53 93 ASP A C 1
ATOM 654 O O . ASP A 1 93 ? -5.427 -0.606 20.594 1.00 46.53 93 ASP A O 1
ATOM 658 N N . GLY A 1 94 ? -3.436 0.017 19.825 1.00 52.78 94 GLY A N 1
ATOM 659 C CA . GLY A 1 94 ? -3.272 -1.168 18.963 1.00 52.78 94 GLY A CA 1
ATOM 660 C C . GLY A 1 94 ? -4.339 -1.354 17.865 1.00 52.78 94 GLY A C 1
ATOM 661 O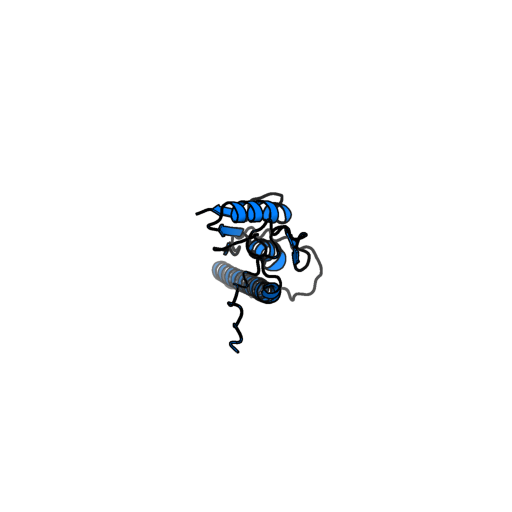 O . GLY A 1 94 ? -4.293 -2.333 17.127 1.00 52.78 94 GLY A O 1
ATOM 662 N N . CYS A 1 95 ? -5.278 -0.417 17.699 1.00 60.25 95 CYS A N 1
ATOM 663 C CA . CYS A 1 95 ? -6.378 -0.468 16.722 1.00 60.25 95 CYS A CA 1
ATOM 664 C C . CYS A 1 95 ? -5.958 -0.008 15.304 1.00 60.25 95 CYS A C 1
ATOM 666 O O . CYS A 1 95 ? -6.756 0.534 14.538 1.00 60.25 95 CYS A O 1
ATOM 668 N N . GLY A 1 96 ? -4.686 -0.172 14.948 1.00 83.62 96 GLY A N 1
ATOM 669 C CA . GLY A 1 96 ? -4.192 0.171 13.618 1.00 83.62 96 GLY A CA 1
ATOM 670 C C . GLY A 1 96 ? -4.681 -0.816 12.556 1.00 83.62 96 GLY A C 1
ATOM 671 O O . GLY A 1 96 ? -4.706 -2.022 12.797 1.00 83.62 96 GLY A O 1
ATOM 672 N N . VAL A 1 97 ? -5.047 -0.335 11.362 1.00 94.31 97 VAL A N 1
ATOM 673 C CA . VAL A 1 97 ? -5.313 -1.230 10.224 1.00 94.31 97 VAL A CA 1
ATOM 674 C C . VAL A 1 97 ? -3.986 -1.632 9.586 1.00 94.31 97 VAL A C 1
ATOM 676 O O . VAL A 1 97 ? -3.191 -0.771 9.200 1.00 94.31 97 VAL A O 1
ATOM 679 N N . VAL A 1 98 ? -3.768 -2.942 9.475 1.00 95.69 98 VAL A N 1
ATOM 680 C CA . VAL A 1 98 ? -2.649 -3.539 8.739 1.00 95.69 98 VAL A CA 1
ATOM 681 C C . VAL A 1 98 ? -3.136 -3.943 7.352 1.00 95.69 98 VAL A C 1
ATOM 683 O O . VAL A 1 98 ? -4.198 -4.555 7.226 1.00 95.69 98 VAL A O 1
ATOM 686 N N . VAL A 1 99 ? -2.377 -3.594 6.317 1.00 97.31 99 VAL A N 1
ATOM 687 C CA . VAL A 1 99 ? -2.751 -3.821 4.916 1.00 97.31 99 VAL A CA 1
ATOM 688 C C . VAL A 1 99 ? -1.741 -4.731 4.236 1.00 97.31 99 VAL A C 1
ATOM 690 O O . VAL A 1 99 ? -0.538 -4.556 4.401 1.00 97.31 99 VAL A O 1
ATOM 693 N N . LEU A 1 100 ? -2.239 -5.674 3.439 1.00 97.56 100 LEU A N 1
ATOM 694 C CA . LEU A 1 100 ? -1.441 -6.463 2.507 1.00 97.56 100 LEU A CA 1
ATOM 695 C C . LEU A 1 100 ? -1.564 -5.865 1.102 1.00 97.56 100 LEU A C 1
ATOM 697 O O . LEU A 1 100 ? -2.670 -5.742 0.576 1.00 97.56 100 LEU A O 1
ATOM 701 N N . ASP A 1 101 ? -0.434 -5.551 0.481 1.00 97.19 101 ASP A N 1
ATOM 702 C CA . ASP A 1 101 ? -0.328 -5.251 -0.943 1.00 97.19 101 ASP A CA 1
ATOM 703 C C . ASP A 1 101 ? 0.416 -6.397 -1.639 1.00 97.19 101 ASP A C 1
ATOM 705 O O . ASP A 1 101 ? 1.639 -6.409 -1.698 1.00 97.19 101 ASP A O 1
ATOM 709 N N . ALA A 1 102 ? -0.329 -7.406 -2.097 1.00 96.75 102 ALA A N 1
ATOM 710 C CA . ALA A 1 102 ? 0.229 -8.697 -2.516 1.00 96.75 102 ALA A CA 1
ATOM 711 C C . ALA A 1 102 ? 1.010 -8.682 -3.846 1.00 96.75 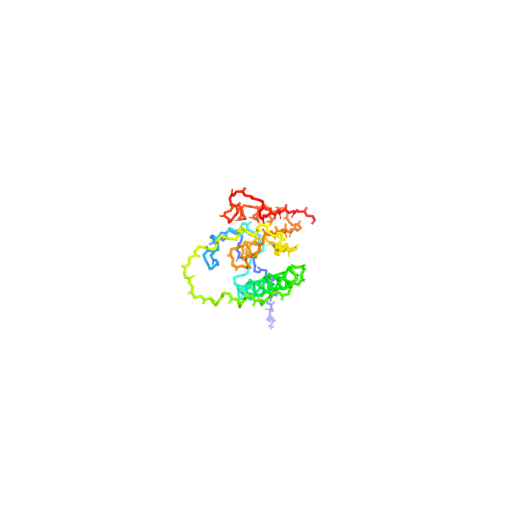102 ALA A C 1
ATOM 713 O O . ALA A 1 102 ? 1.743 -9.630 -4.121 1.00 96.75 102 ALA A O 1
ATOM 714 N N . LEU A 1 103 ? 0.801 -7.649 -4.672 1.00 95.56 103 LEU A N 1
ATOM 715 C CA . LEU A 1 103 ? 1.414 -7.458 -5.995 1.00 95.56 103 LEU A CA 1
ATOM 716 C C . LEU A 1 103 ? 1.912 -6.015 -6.117 1.00 95.56 103 LEU A C 1
ATOM 718 O O . LEU A 1 103 ? 1.413 -5.240 -6.940 1.00 95.56 103 LEU A O 1
ATOM 722 N N . ALA A 1 104 ? 2.781 -5.617 -5.193 1.00 95.00 104 ALA A N 1
ATOM 723 C CA . ALA A 1 104 ? 3.082 -4.227 -4.882 1.00 95.00 104 ALA A CA 1
ATOM 724 C C . ALA A 1 104 ? 3.638 -3.420 -6.068 1.00 95.00 104 ALA A C 1
ATOM 726 O O . ALA A 1 104 ? 3.453 -2.197 -6.104 1.00 95.00 104 ALA A O 1
ATOM 727 N N . GLY A 1 105 ? 4.262 -4.067 -7.058 1.00 94.75 105 GLY A N 1
ATOM 728 C CA . GLY A 1 105 ? 4.922 -3.399 -8.175 1.00 94.75 105 GLY A CA 1
ATOM 729 C C . GLY A 1 105 ? 5.960 -2.403 -7.661 1.00 94.75 105 GLY A C 1
ATOM 730 O O . GLY A 1 105 ? 6.753 -2.722 -6.782 1.00 94.75 105 GLY A O 1
ATOM 731 N N . SER A 1 106 ? 5.909 -1.157 -8.138 1.00 94.06 106 SER A N 1
ATOM 732 C CA . SER A 1 106 ? 6.773 -0.079 -7.629 1.00 94.06 106 SER A CA 1
ATOM 733 C C . SER A 1 106 ? 6.452 0.377 -6.195 1.00 94.06 106 SER A C 1
ATOM 735 O O . SER A 1 106 ? 7.150 1.224 -5.646 1.00 94.06 106 SER A O 1
ATOM 737 N N . GLY A 1 107 ? 5.387 -0.129 -5.568 1.00 95.12 107 GLY A N 1
ATOM 738 C CA . GLY A 1 107 ? 4.979 0.262 -4.217 1.00 95.12 107 GLY A CA 1
ATOM 739 C C . GLY A 1 107 ? 4.121 1.527 -4.141 1.00 95.12 107 GLY A C 1
ATOM 740 O O . GLY A 1 107 ? 3.783 1.961 -3.041 1.00 95.12 107 GLY A O 1
ATOM 741 N N . GLY A 1 108 ? 3.698 2.107 -5.273 1.00 94.81 108 GLY A N 1
ATOM 742 C CA . GLY A 1 108 ? 2.861 3.318 -5.279 1.00 94.81 108 GLY A CA 1
ATOM 743 C C . GLY A 1 108 ? 1.526 3.153 -4.531 1.00 94.81 108 GLY A C 1
ATOM 744 O O . GLY A 1 108 ? 1.037 4.090 -3.903 1.00 94.81 108 GLY A O 1
ATOM 745 N N . ARG A 1 109 ? 0.942 1.944 -4.522 1.00 96.25 109 ARG A N 1
ATOM 746 C CA . ARG A 1 109 ? -0.240 1.630 -3.696 1.00 96.25 109 ARG A CA 1
ATOM 747 C C . ARG A 1 109 ? 0.100 1.582 -2.211 1.00 96.25 109 ARG A C 1
ATOM 749 O O . ARG A 1 109 ? -0.515 2.312 -1.436 1.00 96.25 109 ARG A O 1
ATOM 756 N N . ALA A 1 110 ? 1.086 0.770 -1.838 1.00 96.81 110 ALA A N 1
ATOM 757 C CA . ALA A 1 110 ? 1.568 0.645 -0.468 1.00 96.81 110 ALA A CA 1
ATOM 758 C C . ALA A 1 110 ? 1.908 2.008 0.164 1.00 96.81 110 ALA A C 1
ATOM 760 O O . ALA A 1 110 ? 1.433 2.318 1.259 1.00 96.81 110 ALA A O 1
ATOM 761 N N . ALA A 1 111 ? 2.626 2.871 -0.560 1.00 96.50 111 ALA A N 1
ATOM 762 C CA . ALA A 1 111 ? 2.955 4.218 -0.103 1.00 96.50 111 ALA A CA 1
ATOM 763 C C . ALA A 1 111 ? 1.695 5.061 0.154 1.00 96.50 111 ALA A C 1
ATOM 765 O O . ALA A 1 111 ? 1.559 5.716 1.189 1.00 96.50 111 ALA A O 1
ATOM 766 N N . ARG A 1 112 ? 0.706 4.986 -0.740 1.00 96.62 112 ARG A N 1
ATOM 767 C CA . ARG A 1 112 ? -0.563 5.700 -0.573 1.00 96.6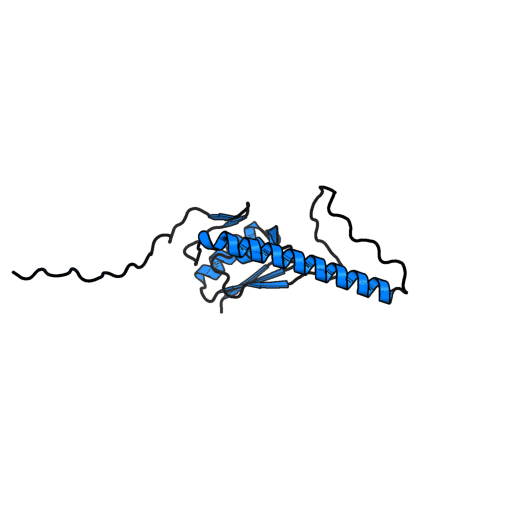2 112 ARG A CA 1
ATOM 768 C C . ARG A 1 112 ? -1.428 5.165 0.566 1.00 96.62 112 ARG A C 1
ATOM 770 O O . ARG A 1 112 ? -2.153 5.950 1.179 1.00 96.62 112 ARG A O 1
ATOM 777 N N . TYR A 1 113 ? -1.367 3.873 0.881 1.00 97.31 113 TYR A N 1
ATOM 778 C CA . TYR A 1 113 ? -2.039 3.335 2.067 1.00 97.31 113 TYR A CA 1
ATOM 779 C C . TYR A 1 113 ? -1.470 3.944 3.352 1.00 97.31 113 TYR A C 1
ATOM 781 O O . TYR A 1 113 ? -2.243 4.290 4.245 1.00 97.31 113 TYR A O 1
ATOM 789 N N . LEU A 1 114 ? -0.152 4.159 3.417 1.00 95.56 114 LEU A N 1
ATOM 790 C CA . LEU A 1 114 ? 0.508 4.804 4.556 1.00 95.56 114 LEU A CA 1
ATOM 791 C C . LEU A 1 114 ? 0.210 6.301 4.660 1.00 95.56 114 LEU A C 1
ATOM 793 O O . LEU A 1 114 ? -0.071 6.784 5.759 1.00 95.56 114 LEU A O 1
ATOM 797 N N . VAL A 1 115 ? 0.294 7.027 3.542 1.00 95.69 115 VAL A N 1
ATOM 798 C CA . VAL A 1 115 ? 0.209 8.497 3.530 1.00 95.69 115 VAL A CA 1
ATOM 799 C C . VAL A 1 115 ? -1.239 8.989 3.532 1.00 95.69 115 VAL A C 1
ATOM 801 O O . VAL A 1 115 ? -1.580 9.893 4.289 1.00 95.69 115 VAL A O 1
ATOM 804 N N . HIS A 1 116 ? -2.107 8.400 2.707 1.00 95.50 116 HIS A N 1
ATOM 805 C CA . HIS A 1 116 ? -3.487 8.872 2.533 1.00 95.50 116 HIS A CA 1
ATOM 806 C C . HIS A 1 116 ? -4.515 7.965 3.209 1.00 95.50 116 HIS A C 1
ATOM 808 O O . HIS A 1 116 ? -5.499 8.451 3.762 1.00 95.50 116 HIS A O 1
ATOM 814 N N . GLY A 1 117 ? -4.289 6.650 3.175 1.00 94.12 117 GLY A N 1
ATOM 815 C CA . GLY A 1 117 ? -5.210 5.674 3.757 1.00 94.12 117 GLY A CA 1
ATOM 816 C C . GLY A 1 117 ? -5.161 5.593 5.284 1.00 94.12 117 GLY A C 1
ATOM 817 O O . GLY A 1 117 ? -6.116 5.130 5.899 1.00 94.12 117 GLY A O 1
ATOM 818 N N . GLY A 1 118 ? -4.076 6.061 5.910 1.00 91.31 118 GLY A N 1
ATOM 819 C CA . GLY A 1 118 ? -3.886 5.964 7.359 1.00 91.31 118 GLY A CA 1
ATOM 820 C C . GLY A 1 118 ? -3.582 4.543 7.842 1.00 91.31 118 GLY A C 1
ATOM 821 O O . GLY A 1 118 ? -3.862 4.226 8.997 1.00 91.31 118 GLY A O 1
ATOM 822 N N . ALA A 1 119 ? -3.027 3.681 6.980 1.00 95.44 119 ALA A N 1
ATOM 823 C CA . ALA A 1 119 ? -2.541 2.371 7.400 1.00 95.44 119 ALA A CA 1
ATOM 824 C C . ALA A 1 119 ? -1.516 2.526 8.530 1.00 95.44 119 ALA A C 1
ATOM 826 O O . ALA A 1 119 ? -0.579 3.334 8.449 1.00 95.44 119 ALA A O 1
ATOM 827 N N . ALA A 1 120 ? -1.683 1.709 9.567 1.00 94.31 120 ALA A N 1
ATOM 828 C CA . ALA A 1 120 ? -0.707 1.612 10.641 1.00 94.31 120 ALA A CA 1
ATOM 829 C C . ALA A 1 120 ? 0.531 0.848 10.171 1.00 94.31 120 ALA A C 1
ATOM 831 O O . ALA A 1 120 ? 1.652 1.250 10.473 1.00 94.31 120 ALA A O 1
ATOM 832 N N . HIS A 1 121 ? 0.316 -0.212 9.389 1.00 96.06 121 HIS A N 1
ATOM 833 C CA . HIS A 1 121 ? 1.382 -0.983 8.772 1.00 96.06 121 HIS A CA 1
ATOM 834 C C . HIS A 1 121 ? 0.961 -1.499 7.391 1.00 96.06 121 HIS A C 1
ATOM 836 O O . HIS A 1 121 ? -0.201 -1.860 7.188 1.00 96.06 121 HIS A O 1
ATOM 842 N N . VAL A 1 122 ? 1.904 -1.566 6.453 1.00 97.75 122 VAL A N 1
ATOM 843 C CA . VAL A 1 122 ? 1.715 -2.179 5.135 1.00 97.75 122 VAL A CA 1
ATOM 844 C C . VAL A 1 122 ? 2.746 -3.279 4.917 1.00 97.75 122 VAL A C 1
ATOM 846 O O . VAL A 1 122 ? 3.948 -3.029 4.946 1.00 97.75 122 VAL A O 1
ATOM 849 N N . HIS A 1 123 ? 2.265 -4.484 4.634 1.00 97.94 123 HIS A N 1
ATOM 850 C CA . HIS A 1 123 ? 3.073 -5.564 4.092 1.00 97.94 123 HIS A CA 1
ATOM 851 C C . HIS A 1 123 ? 2.967 -5.536 2.568 1.00 97.94 123 HIS A C 1
ATOM 853 O O . HIS A 1 123 ? 1.903 -5.817 2.018 1.00 97.94 123 HIS A O 1
ATOM 859 N N . ALA A 1 124 ? 4.044 -5.163 1.892 1.00 97.88 124 ALA A N 1
ATOM 860 C CA . ALA A 1 124 ? 4.132 -5.143 0.443 1.00 97.88 124 ALA A CA 1
ATOM 861 C C . ALA A 1 124 ? 4.878 -6.390 -0.036 1.00 97.88 124 ALA A C 1
ATOM 863 O O . ALA A 1 124 ? 5.994 -6.653 0.394 1.00 97.88 124 ALA A O 1
ATOM 864 N N . ASN A 1 125 ? 4.260 -7.150 -0.926 1.00 97.06 125 ASN A N 1
ATOM 865 C CA . ASN A 1 125 ? 4.844 -8.339 -1.521 1.00 97.06 125 ASN A CA 1
ATOM 866 C C . ASN A 1 125 ? 4.844 -8.184 -3.039 1.00 97.06 125 ASN A C 1
ATOM 868 O O . ASN A 1 125 ? 3.868 -7.702 -3.611 1.00 97.06 125 ASN A O 1
ATOM 872 N N . ASP A 1 126 ? 5.908 -8.624 -3.693 1.00 96.38 126 ASP A N 1
ATOM 873 C CA . ASP A 1 126 ? 5.919 -8.815 -5.139 1.00 96.38 126 ASP A CA 1
ATOM 874 C C . ASP A 1 126 ? 6.751 -10.049 -5.491 1.00 96.38 126 ASP A C 1
ATOM 876 O O . ASP A 1 126 ? 7.687 -10.387 -4.776 1.00 96.38 126 ASP A O 1
ATOM 880 N N . ALA A 1 127 ? 6.422 -10.732 -6.584 1.00 95.94 127 ALA A N 1
ATOM 881 C CA . ALA A 1 127 ? 7.209 -11.883 -7.025 1.00 95.94 127 ALA A CA 1
ATOM 882 C C . ALA A 1 127 ? 8.518 -11.470 -7.717 1.00 95.94 127 ALA A C 1
ATOM 884 O O . ALA A 1 127 ? 9.439 -12.272 -7.867 1.00 95.94 127 ALA A O 1
ATOM 885 N N . SER A 1 128 ? 8.606 -10.220 -8.180 1.00 94.56 128 SER A N 1
ATOM 886 C CA . SER A 1 128 ? 9.795 -9.684 -8.830 1.00 94.56 128 SER A CA 1
ATOM 887 C C . SER A 1 128 ? 10.732 -9.035 -7.815 1.00 94.56 128 SER A C 1
ATOM 889 O O . SER A 1 128 ? 10.382 -8.041 -7.183 1.00 94.56 128 SER A O 1
ATOM 891 N N . GLU A 1 129 ? 11.973 -9.520 -7.742 1.00 94.19 129 GLU A N 1
ATOM 892 C CA . GLU A 1 129 ? 13.023 -8.918 -6.908 1.00 94.19 129 GLU A CA 1
ATOM 893 C C . GLU A 1 129 ? 13.294 -7.454 -7.293 1.00 94.19 129 GLU A C 1
ATOM 895 O O . GLU A 1 129 ? 13.473 -6.600 -6.427 1.00 94.19 129 GLU A O 1
ATOM 900 N N . ALA A 1 130 ? 13.233 -7.133 -8.591 1.00 92.44 130 ALA A N 1
ATOM 901 C CA . ALA A 1 130 ? 13.361 -5.761 -9.076 1.00 92.44 130 ALA A CA 1
ATOM 902 C C . ALA A 1 130 ? 12.206 -4.868 -8.586 1.00 92.44 130 ALA A C 1
ATOM 904 O O . ALA A 1 130 ? 12.439 -3.740 -8.149 1.00 92.44 130 ALA A O 1
ATOM 905 N N . ALA A 1 131 ? 10.969 -5.377 -8.597 1.00 93.69 131 ALA A N 1
ATOM 906 C CA . ALA A 1 131 ? 9.819 -4.656 -8.057 1.00 93.69 131 ALA A CA 1
ATOM 907 C C . ALA A 1 131 ? 9.907 -4.504 -6.532 1.00 93.69 131 ALA A C 1
ATOM 909 O O . ALA A 1 131 ? 9.678 -3.415 -6.015 1.00 93.69 131 ALA A O 1
ATOM 910 N N . ALA A 1 132 ? 10.317 -5.549 -5.811 1.00 95.31 132 ALA A N 1
ATOM 911 C CA . ALA A 1 132 ? 10.533 -5.491 -4.369 1.00 95.31 132 ALA A CA 1
ATOM 912 C C . ALA A 1 132 ? 11.621 -4.465 -3.991 1.00 95.31 132 ALA A C 1
ATOM 914 O O . ALA A 1 132 ? 11.454 -3.711 -3.028 1.00 95.31 132 ALA A O 1
ATOM 915 N N . ALA A 1 133 ? 12.702 -4.367 -4.771 1.00 94.62 133 ALA A N 1
ATOM 916 C CA . ALA A 1 133 ? 13.742 -3.357 -4.585 1.00 94.62 133 ALA A CA 1
ATOM 917 C C . ALA A 1 133 ? 13.210 -1.931 -4.820 1.00 94.62 133 ALA A C 1
ATOM 919 O O . ALA A 1 133 ? 13.407 -1.055 -3.973 1.00 94.62 133 ALA A O 1
ATOM 920 N N . ALA A 1 134 ? 12.476 -1.710 -5.917 1.00 94.19 134 ALA A N 1
ATOM 921 C CA . ALA A 1 134 ? 11.823 -0.432 -6.208 1.00 94.19 134 ALA A CA 1
ATOM 922 C C . ALA A 1 134 ? 10.838 -0.038 -5.095 1.00 94.19 134 ALA A C 1
ATOM 924 O O . ALA A 1 134 ? 10.892 1.068 -4.556 1.00 94.19 134 ALA A O 1
ATOM 925 N N . CYS A 1 135 ? 9.987 -0.980 -4.687 1.00 95.69 135 CYS A N 1
ATOM 926 C CA . CYS A 1 135 ? 9.024 -0.812 -3.609 1.00 95.69 135 CYS A CA 1
ATOM 927 C C . CYS A 1 135 ? 9.708 -0.441 -2.289 1.00 95.69 135 CYS A C 1
ATOM 929 O O . CYS A 1 135 ? 9.280 0.512 -1.640 1.00 95.69 135 CYS A O 1
ATOM 931 N N . SER A 1 136 ? 10.795 -1.125 -1.924 1.00 96.38 136 SER A N 1
ATOM 932 C CA . SER A 1 136 ? 11.571 -0.832 -0.713 1.00 96.38 136 SER A CA 1
ATOM 933 C C . SER A 1 136 ? 12.160 0.578 -0.741 1.00 96.38 136 SER A C 1
ATOM 935 O O . SER A 1 136 ? 12.018 1.323 0.229 1.00 96.38 136 SER A O 1
ATOM 937 N N . SER A 1 137 ? 12.766 0.975 -1.865 1.00 95.56 137 SER A N 1
ATOM 938 C CA . SER A 1 137 ? 13.325 2.321 -2.034 1.00 95.56 137 SER A CA 1
ATOM 939 C C . SER A 1 137 ? 12.250 3.406 -1.922 1.00 95.56 137 SER A C 1
ATOM 941 O O . SER A 1 137 ? 12.452 4.424 -1.262 1.00 95.56 137 SER A O 1
ATOM 943 N N . ASN A 1 138 ? 11.085 3.186 -2.529 1.00 95.81 138 ASN A N 1
ATOM 944 C CA . ASN A 1 138 ? 9.985 4.145 -2.499 1.00 95.81 138 ASN A CA 1
ATOM 945 C C . ASN A 1 138 ? 9.331 4.226 -1.117 1.00 95.81 138 ASN A C 1
ATOM 947 O O . ASN A 1 138 ? 9.041 5.321 -0.635 1.00 95.81 138 ASN A O 1
ATOM 951 N N . LEU A 1 139 ? 9.133 3.095 -0.437 1.00 96.56 139 LEU A N 1
ATOM 952 C CA . LEU A 1 139 ? 8.556 3.080 0.907 1.00 96.56 139 LEU A CA 1
ATOM 953 C C . LEU A 1 139 ? 9.468 3.752 1.935 1.00 96.56 139 LEU A C 1
ATOM 955 O O . LEU A 1 139 ? 8.957 4.456 2.800 1.00 96.56 139 LEU A O 1
ATOM 959 N N . ALA A 1 140 ? 10.791 3.658 1.786 1.00 95.94 140 ALA A N 1
ATOM 960 C CA . ALA A 1 140 ? 11.733 4.392 2.631 1.00 95.94 140 ALA A CA 1
ATOM 961 C C . ALA A 1 140 ? 11.553 5.923 2.555 1.00 95.94 140 ALA A C 1
ATOM 963 O O . ALA A 1 140 ? 11.872 6.625 3.512 1.00 95.94 140 ALA A O 1
ATOM 964 N N . SER A 1 141 ? 11.005 6.460 1.457 1.00 93.81 141 SER A N 1
ATOM 965 C CA . SER A 1 141 ? 10.736 7.902 1.336 1.00 93.81 141 SER A CA 1
ATOM 966 C C . SER A 1 141 ? 9.522 8.366 2.154 1.00 93.81 141 SER A C 1
ATOM 968 O O . SER A 1 141 ? 9.492 9.503 2.623 1.00 93.81 141 SER A O 1
ATOM 970 N N . VAL A 1 142 ? 8.534 7.487 2.363 1.00 94.00 142 VAL A N 1
ATOM 971 C CA . VAL A 1 142 ? 7.301 7.783 3.119 1.00 94.00 142 VAL A CA 1
ATOM 972 C C . VAL A 1 142 ? 7.306 7.199 4.537 1.00 94.00 142 VAL A C 1
ATOM 974 O O . VAL A 1 142 ? 6.502 7.608 5.375 1.00 94.00 142 VAL A O 1
ATOM 977 N N . ASP A 1 143 ? 8.219 6.268 4.812 1.00 94.00 143 ASP A N 1
ATOM 978 C CA . ASP A 1 143 ? 8.480 5.630 6.105 1.00 94.00 143 ASP A CA 1
ATOM 979 C C . ASP A 1 143 ? 9.988 5.684 6.449 1.00 94.00 143 ASP A C 1
ATOM 981 O O . ASP A 1 143 ? 10.635 4.648 6.598 1.00 94.00 143 ASP A O 1
ATOM 985 N N . PRO A 1 144 ? 10.591 6.886 6.567 1.00 89.12 144 PRO A N 1
ATOM 986 C CA . PRO A 1 144 ? 12.045 7.041 6.709 1.00 89.12 144 PRO A CA 1
ATOM 987 C C . PRO A 1 144 ? 12.608 6.496 8.027 1.00 89.12 144 PRO A C 1
ATOM 989 O O . PRO A 1 144 ? 13.801 6.224 8.126 1.00 89.12 144 PRO A O 1
ATOM 992 N N . GLN A 1 145 ? 11.765 6.356 9.053 1.00 88.12 145 GLN A N 1
ATOM 993 C CA . GLN A 1 145 ? 12.143 5.762 10.340 1.00 88.12 145 GLN A CA 1
ATOM 994 C C . GLN A 1 145 ? 11.972 4.235 10.349 1.00 88.12 145 GLN A C 1
ATOM 996 O O . GLN A 1 145 ? 12.464 3.574 11.263 1.00 88.12 145 GLN A O 1
ATOM 1001 N N . GLY A 1 146 ? 11.301 3.679 9.335 1.00 85.88 146 GLY A N 1
ATOM 1002 C CA . GLY A 1 146 ? 10.906 2.280 9.274 1.00 85.88 146 GLY A CA 1
ATOM 1003 C C . GLY A 1 146 ? 9.818 1.898 10.286 1.00 85.88 146 GLY A C 1
ATOM 1004 O O . GLY A 1 146 ? 9.435 2.656 11.177 1.00 85.88 146 GLY A O 1
ATOM 1005 N N . GLY A 1 147 ? 9.328 0.661 10.159 1.00 89.50 147 GLY A N 1
ATOM 1006 C CA . GLY A 1 147 ? 8.389 0.038 11.101 1.00 89.50 147 GLY A CA 1
ATOM 1007 C C . GLY A 1 147 ? 6.917 0.120 10.692 1.00 89.50 147 GLY A C 1
ATOM 1008 O O . GLY A 1 147 ? 6.101 -0.675 11.168 1.00 89.50 147 GLY A O 1
ATOM 1009 N N . ARG A 1 148 ? 6.563 0.998 9.751 1.00 94.94 148 ARG A N 1
ATOM 1010 C CA . ARG A 1 148 ? 5.215 1.040 9.161 1.00 94.94 148 ARG A CA 1
ATOM 1011 C C . ARG A 1 148 ? 5.132 0.262 7.854 1.00 94.94 148 ARG A C 1
ATOM 1013 O O . ARG A 1 148 ? 4.044 0.087 7.316 1.00 94.94 148 ARG A O 1
ATOM 1020 N N . SER A 1 149 ? 6.252 -0.236 7.354 1.00 96.44 149 SER A N 1
ATOM 1021 C CA . SER A 1 149 ? 6.309 -1.034 6.140 1.00 96.44 149 SER A CA 1
ATOM 1022 C C . SER A 1 149 ? 7.161 -2.290 6.307 1.00 96.44 149 SER A C 1
ATOM 1024 O O . SER A 1 149 ? 8.094 -2.349 7.107 1.00 96.44 149 SER A O 1
ATOM 1026 N N . THR A 1 150 ? 6.818 -3.335 5.563 1.00 97.56 150 THR A N 1
ATOM 1027 C CA . THR A 1 150 ? 7.654 -4.523 5.360 1.00 97.56 150 THR A CA 1
ATOM 1028 C C . THR A 1 150 ? 7.528 -4.933 3.908 1.00 97.56 150 THR A C 1
ATOM 1030 O O . THR A 1 150 ? 6.409 -5.022 3.406 1.00 97.56 150 THR A O 1
ATOM 1033 N N . VAL A 1 151 ? 8.660 -5.173 3.246 1.00 97.38 151 VAL A N 1
ATOM 1034 C CA . VAL A 1 151 ? 8.697 -5.621 1.852 1.00 97.38 151 VAL A CA 1
ATOM 1035 C C . VAL A 1 151 ? 9.222 -7.046 1.785 1.00 97.38 151 VAL A C 1
ATOM 1037 O O . VAL A 1 151 ? 10.244 -7.362 2.395 1.00 97.38 151 VAL A O 1
ATOM 1040 N N . THR A 1 152 ? 8.521 -7.902 1.055 1.00 97.06 152 THR A N 1
ATOM 1041 C CA . THR A 1 152 ? 8.900 -9.291 0.795 1.00 97.06 152 THR A CA 1
ATOM 1042 C C . THR A 1 152 ? 8.927 -9.571 -0.703 1.00 97.06 152 THR A C 1
ATOM 1044 O O . THR A 1 152 ? 8.234 -8.928 -1.494 1.00 97.06 152 THR A O 1
ATOM 1047 N N . CYS A 1 153 ? 9.771 -10.529 -1.083 1.00 94.31 153 CYS A N 1
ATOM 1048 C CA . CYS A 1 153 ? 9.839 -11.081 -2.428 1.00 94.31 153 CYS A CA 1
ATOM 1049 C C . CYS A 1 153 ? 9.640 -12.597 -2.334 1.00 94.31 153 CYS A C 1
ATOM 1051 O O . CYS A 1 153 ? 10.325 -13.230 -1.524 1.00 94.31 153 CYS A O 1
ATOM 1053 N N . GLY A 1 154 ? 8.717 -13.172 -3.112 1.00 78.06 154 GLY A N 1
ATOM 1054 C CA . GLY A 1 154 ? 8.343 -14.590 -3.005 1.00 78.06 154 GLY A CA 1
ATOM 1055 C C . GLY A 1 154 ? 7.686 -15.177 -4.242 1.00 78.06 154 GLY A C 1
ATOM 1056 O O . GLY A 1 154 ? 7.041 -14.415 -4.991 1.00 78.06 154 GLY A O 1
#

Sequence (154 aa):
RGAAQPAASAVMDAEDAGTAPADERGVVFDTAGAFYRRESMYGRDLAALTLRMHADERARAARCASARAEGGGDVPAPPVAGASGAHQTTSADGCGVVVLDALAGSGGRAARYLVHGGAAHVHANDASEAAAAACSSNLASVDPQGGRSTVTCG